Protein AF-A0AAV1WN45-F1 (afdb_monomer)

Sequence (143 aa):
MQLETQKNNLELRKTELEKREAHNESERKKFSEEIKDIVNHGVSIELLESLKDAAQTFFNLPPVKKARYLPGVSPSPIAKYGTSFVPEKEKSLEWKDYISMIYSNDEQALQHWPGQCKYDLLYYVPPSKYQIFDRLIDPYILT

Solvent-accessible surface area (backbone atoms only — not comparable to full-atom values): 8453 Å² total; per-residue (Å²): 111,70,68,58,54,52,51,54,52,51,50,53,51,49,55,52,49,53,52,50,51,54,49,53,50,50,52,51,49,52,52,50,62,72,45,50,70,70,77,70,38,81,70,57,66,69,56,57,50,49,45,52,52,19,50,52,53,51,71,71,44,60,65,76,73,50,49,53,22,24,84,97,56,29,92,44,94,44,28,36,34,50,61,54,74,51,85,92,76,54,93,66,85,52,96,44,76,51,74,51,73,57,88,86,49,69,69,61,38,70,72,60,40,57,84,60,38,38,64,57,48,61,64,43,51,67,55,44,59,49,51,40,46,46,54,75,75,39,87,69,82,88,119

Organism: Lupinus luteus (NCBI:txid3873)

InterPro domains:
  IPR026992 Non-haem dioxygenase, N-terminal domain [PF14226] (38-114)
  IPR027443 Isopenicillin N synthase-like superfamily [G3DSA:2.60.120.330] (4-129)
  IPR050295 Plant 2-oxoglutarate-dependent oxidoreductases [PTHR47991] (29-116)

pLDDT: mean 84.91, std 12.9, range [41.34, 97.25]

Radius of gyration: 25.61 Å; Cα contacts (8 Å, |Δi|>4): 104; chains: 1; bounding box: 53×45×74 Å

Mean predicted aligned error: 10.5 Å

Nearest PDB structures (foldseek):
  4xae-assembly1_A  TM=8.873E-01  e=1.534E-06  Arabidopsis thaliana
  4xae-assembly2_B  TM=9.241E-01  e=5.717E-06  Arabidopsis thaliana
  6r0w-assembly1_G  TM=2.493E-01  e=8.544E+00  Thermus thermophilus HB8

Secondary structure (DSSP, 8-state):
-HHHHHHHHHHHHHHHHHHHHHHHHHHHHHHHHHHHHHH-SS--HHHHHHHHHHHHHHHTS-HHHHHTTSTTT-SSTTEEEEES--TTT-SS----EEEEE--S-HHHHHHHS-TTTHHHHHHHHHHHHHHTHHHHH-TTTT-

Structure (mmCIF, N/CA/C/O backbone):
data_AF-A0AAV1WN45-F1
#
_entry.id   AF-A0AAV1WN45-F1
#
loop_
_atom_site.group_PDB
_atom_site.id
_atom_site.type_symbol
_atom_site.label_atom_id
_atom_site.label_alt_id
_atom_site.label_comp_id
_atom_site.label_asym_id
_atom_site.label_entity_id
_atom_site.label_seq_id
_atom_site.pdbx_PDB_ins_code
_atom_site.Cartn_x
_atom_site.Cartn_y
_atom_site.Cartn_z
_atom_site.occupancy
_atom_site.B_iso_or_equiv
_atom_site.auth_seq_id
_atom_site.auth_comp_id
_atom_site.auth_asym_id
_atom_site.auth_atom_id
_atom_site.pdbx_PDB_model_num
ATOM 1 N N . MET A 1 1 ? -27.773 -20.526 58.859 1.00 67.56 1 MET A N 1
ATOM 2 C CA . MET A 1 1 ? -26.347 -20.170 58.679 1.00 67.56 1 MET A CA 1
ATOM 3 C C . MET A 1 1 ? -25.851 -20.492 57.267 1.00 67.56 1 MET A C 1
ATOM 5 O O . MET A 1 1 ? -25.510 -19.557 56.569 1.00 67.56 1 MET A O 1
ATOM 9 N N . GLN A 1 2 ? -25.910 -21.743 56.783 1.00 82.56 2 GLN A N 1
ATOM 10 C CA . GLN A 1 2 ? -25.440 -22.106 55.424 1.00 82.56 2 GLN A CA 1
ATOM 11 C C . GLN A 1 2 ? -26.169 -21.393 54.265 1.00 82.56 2 GLN A C 1
ATOM 13 O O . GLN A 1 2 ? -25.535 -20.996 53.293 1.00 82.56 2 GLN A O 1
ATOM 18 N N . LEU A 1 3 ? -27.487 -21.199 54.376 1.00 86.50 3 LEU A N 1
ATOM 19 C CA . LEU A 1 3 ? -28.311 -20.559 53.338 1.00 86.50 3 LEU A CA 1
ATOM 20 C C . LEU A 1 3 ? -27.990 -19.064 53.161 1.00 86.50 3 LEU A C 1
ATOM 22 O O . LEU A 1 3 ? -27.976 -18.551 52.046 1.00 86.50 3 LEU A O 1
ATOM 26 N N . GLU A 1 4 ? -27.665 -18.388 54.263 1.00 89.25 4 GLU A N 1
ATOM 27 C CA . GLU A 1 4 ? -27.259 -16.979 54.268 1.00 89.25 4 GLU A CA 1
ATOM 28 C C . GLU A 1 4 ? -25.882 -16.810 53.620 1.00 89.25 4 GLU A C 1
ATOM 30 O O . GLU A 1 4 ? -25.671 -15.949 52.773 1.00 89.25 4 GLU A O 1
ATOM 35 N N . THR A 1 5 ? -24.957 -17.722 53.930 1.00 92.12 5 THR A N 1
ATOM 36 C CA . THR A 1 5 ? -23.643 -17.782 53.281 1.00 92.12 5 THR A CA 1
ATOM 37 C C . THR A 1 5 ? -23.765 -18.011 51.772 1.00 92.12 5 THR A C 1
ATOM 39 O O . THR A 1 5 ? -23.037 -17.397 50.994 1.00 92.12 5 THR A O 1
ATOM 42 N N . GLN A 1 6 ? -24.695 -18.868 51.335 1.00 90.75 6 GLN A N 1
ATOM 43 C CA . GLN A 1 6 ? -24.956 -19.090 49.910 1.00 90.75 6 GLN A CA 1
ATOM 44 C C . GLN A 1 6 ? -25.528 -17.846 49.221 1.00 90.75 6 GLN A C 1
ATOM 46 O O . GLN A 1 6 ? -25.085 -17.526 48.118 1.00 90.75 6 GLN A O 1
ATOM 51 N N . LYS A 1 7 ? -26.455 -17.125 49.865 1.00 93.81 7 LYS A N 1
ATOM 52 C CA . LYS A 1 7 ? -26.975 -15.847 49.354 1.00 93.81 7 LYS A CA 1
ATOM 53 C C . LYS A 1 7 ? -25.871 -14.804 49.195 1.00 93.81 7 LYS A C 1
ATOM 55 O O . LYS A 1 7 ? -25.720 -14.272 48.099 1.00 93.81 7 LYS A O 1
ATOM 60 N N . ASN A 1 8 ? -25.054 -14.601 50.226 1.00 92.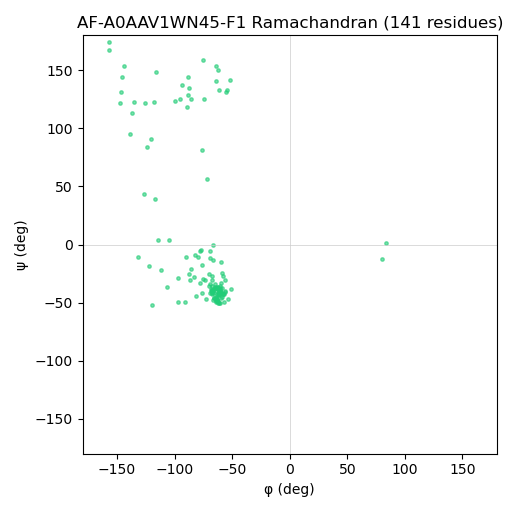94 8 ASN A N 1
ATOM 61 C CA . ASN A 1 8 ? -23.968 -13.618 50.197 1.00 92.94 8 ASN A CA 1
ATOM 62 C C . ASN A 1 8 ? -22.934 -13.945 49.109 1.00 92.94 8 ASN A C 1
ATOM 64 O O . ASN A 1 8 ? -22.482 -13.058 48.390 1.00 92.94 8 ASN A O 1
ATOM 68 N N . ASN A 1 9 ? -22.600 -15.228 48.927 1.00 93.75 9 ASN A N 1
ATOM 69 C CA . ASN A 1 9 ? -21.705 -15.665 47.851 1.00 93.75 9 ASN A CA 1
ATOM 70 C C . ASN A 1 9 ? -22.298 -15.436 46.454 1.00 93.75 9 ASN A C 1
ATOM 72 O O . ASN A 1 9 ? -21.565 -15.111 45.520 1.00 93.75 9 ASN A O 1
ATOM 76 N N . LEU A 1 10 ? -23.610 -15.629 46.286 1.00 95.19 10 LEU A N 1
ATOM 77 C CA . LEU A 1 10 ? -24.283 -15.366 45.015 1.00 95.19 10 LEU A CA 1
ATOM 78 C C . LEU A 1 10 ? -24.296 -13.866 44.702 1.00 95.19 10 LEU A C 1
ATOM 80 O O . LEU A 1 10 ? -24.084 -13.482 43.557 1.00 95.19 10 LEU A O 1
ATOM 84 N N . GLU A 1 11 ? -24.520 -13.031 45.714 1.00 95.69 11 GLU A N 1
ATOM 85 C CA . GLU A 1 11 ? -24.513 -11.574 45.590 1.00 95.69 11 GLU A CA 1
ATOM 86 C C . GLU A 1 11 ? -23.117 -11.046 45.236 1.00 95.69 11 GLU A C 1
ATOM 88 O O . GLU A 1 11 ? -22.975 -10.327 44.251 1.00 95.69 11 GLU A O 1
ATOM 93 N N . LEU A 1 12 ? -22.071 -11.530 45.917 1.00 95.19 12 LEU A N 1
ATOM 94 C CA . LEU A 1 12 ? -20.669 -11.260 45.570 1.00 95.19 12 LEU A CA 1
ATOM 95 C C . LEU A 1 12 ? -20.354 -11.598 44.106 1.00 95.19 12 LEU A C 1
ATOM 97 O O . LEU A 1 12 ? -19.772 -10.782 43.393 1.00 95.19 12 LEU A O 1
ATOM 101 N N . ARG A 1 13 ? -20.784 -12.775 43.630 1.00 95.44 13 ARG A N 1
ATOM 102 C CA . ARG A 1 13 ? -20.578 -13.190 42.232 1.00 95.44 13 ARG A CA 1
ATOM 103 C C . ARG A 1 13 ? -21.325 -12.309 41.235 1.00 95.44 13 ARG A C 1
ATOM 105 O O . ARG A 1 13 ? -20.791 -12.054 40.160 1.00 95.44 13 ARG A O 1
ATOM 112 N N . LYS A 1 14 ? -22.535 -11.844 41.567 1.00 96.56 14 LYS A N 1
ATOM 113 C CA . LYS A 1 14 ? -23.282 -10.898 40.722 1.00 96.56 14 LYS A CA 1
ATOM 114 C C . LYS A 1 14 ? -22.535 -9.575 40.601 1.00 96.56 14 LYS A C 1
ATOM 116 O O . LYS A 1 14 ? -22.299 -9.122 39.489 1.00 96.56 14 LYS A O 1
ATOM 121 N N . THR A 1 15 ? -22.063 -9.027 41.718 1.00 96.12 15 THR A N 1
ATOM 122 C CA . THR A 1 15 ? -21.285 -7.783 41.713 1.00 96.12 15 THR A CA 1
ATOM 123 C C . THR A 1 15 ? -19.966 -7.928 40.945 1.00 96.12 15 THR A C 1
ATOM 125 O O . THR A 1 15 ? -19.541 -7.004 40.254 1.00 96.12 15 THR A O 1
ATOM 128 N N . GLU A 1 16 ? -19.290 -9.078 41.035 1.00 96.62 16 GLU A N 1
ATOM 129 C CA . GLU A 1 16 ? -18.089 -9.350 40.234 1.00 96.62 16 GLU A CA 1
ATOM 130 C C . GLU A 1 16 ? -18.385 -9.448 38.733 1.00 96.62 16 GLU A C 1
ATOM 132 O O . GLU A 1 16 ? -17.594 -8.953 37.928 1.00 96.62 16 GLU A O 1
ATOM 137 N N . LEU A 1 17 ? -19.507 -10.067 38.350 1.00 96.06 17 LEU A N 1
ATOM 138 C CA . LEU A 1 17 ? -19.953 -10.140 36.957 1.00 96.06 17 LEU A CA 1
ATOM 139 C C . LEU A 1 17 ? -20.264 -8.749 36.403 1.00 96.06 17 LEU A C 1
ATOM 141 O O . LEU A 1 17 ? -19.714 -8.386 35.368 1.00 96.06 17 LEU A O 1
ATOM 145 N N . GLU A 1 18 ? -21.032 -7.941 37.133 1.00 97.25 18 GLU A N 1
ATOM 146 C CA . GLU A 1 18 ? -21.362 -6.563 36.745 1.00 97.25 18 GLU A CA 1
ATOM 147 C C . GLU A 1 18 ? -20.100 -5.706 36.560 1.00 97.25 18 GLU A C 1
ATOM 149 O O . GLU A 1 18 ? -19.968 -4.985 35.573 1.00 97.25 18 GLU A O 1
ATOM 154 N N . LYS A 1 19 ? -19.110 -5.833 37.457 1.00 96.69 19 LYS A N 1
ATOM 155 C CA . LYS A 1 19 ? -17.817 -5.139 37.315 1.00 96.69 19 LYS A CA 1
ATOM 156 C C . LYS A 1 19 ? -17.056 -5.572 36.062 1.00 96.69 19 LYS A C 1
ATOM 158 O O . LYS A 1 19 ? -16.449 -4.733 35.398 1.00 96.69 19 LYS A O 1
ATOM 163 N N . ARG A 1 20 ? -17.063 -6.870 35.741 1.00 94.75 20 ARG A N 1
ATOM 164 C CA . ARG A 1 20 ? -16.418 -7.399 34.527 1.00 94.75 20 ARG A CA 1
ATOM 165 C C . ARG A 1 20 ? -17.132 -6.930 33.263 1.00 94.75 20 ARG A C 1
ATOM 167 O O . ARG A 1 20 ? -16.466 -6.577 32.296 1.00 94.75 20 ARG A O 1
ATOM 174 N N . GLU A 1 21 ? -18.460 -6.907 33.268 1.00 96.94 21 GLU A N 1
ATOM 175 C CA . GLU A 1 21 ? -19.263 -6.415 32.147 1.00 96.94 21 GLU A CA 1
ATOM 176 C C . GLU A 1 21 ? -19.027 -4.924 31.907 1.00 96.94 21 GLU A C 1
ATOM 178 O O . GLU A 1 21 ? -18.716 -4.544 30.778 1.00 96.94 21 GLU A O 1
ATOM 183 N N . ALA A 1 22 ? -19.040 -4.112 32.969 1.00 96.44 22 ALA A N 1
ATOM 184 C CA . ALA A 1 22 ? -18.731 -2.687 32.897 1.00 96.44 22 ALA A CA 1
ATOM 185 C C . ALA A 1 22 ? -17.308 -2.426 32.374 1.00 96.44 22 ALA A C 1
ATOM 187 O O . ALA A 1 22 ? -17.105 -1.546 31.537 1.00 96.44 22 ALA A O 1
ATOM 188 N N . HIS A 1 23 ? -16.317 -3.211 32.816 1.00 94.56 23 HIS A N 1
ATOM 189 C CA . HIS A 1 23 ? -14.953 -3.114 32.294 1.00 94.56 23 HIS A CA 1
ATOM 190 C C . HIS A 1 23 ? -14.891 -3.454 30.798 1.00 94.56 23 HIS A C 1
ATOM 192 O O . HIS A 1 23 ? -14.352 -2.676 30.017 1.00 94.56 23 HIS A O 1
ATOM 198 N N . ASN A 1 24 ? -15.507 -4.560 30.374 1.00 94.50 24 ASN A N 1
ATOM 199 C CA . ASN A 1 24 ? -15.537 -4.958 28.966 1.00 94.50 24 ASN A CA 1
ATOM 200 C C . ASN A 1 24 ? -16.264 -3.936 28.077 1.00 94.50 24 ASN A C 1
ATOM 202 O O . ASN A 1 24 ? -15.875 -3.728 26.929 1.00 94.50 24 ASN A O 1
ATOM 206 N N . GLU A 1 25 ? -17.335 -3.315 28.573 1.00 95.56 25 GLU A N 1
ATOM 207 C CA . GLU A 1 25 ? -18.040 -2.251 27.857 1.00 95.56 25 GLU A CA 1
ATOM 208 C C . GLU A 1 25 ? -17.197 -0.977 27.749 1.00 95.56 25 GLU A C 1
ATOM 210 O O . GLU A 1 25 ? -17.130 -0.386 26.671 1.00 95.56 25 GLU A O 1
ATOM 215 N N . SER A 1 26 ? -16.474 -0.612 28.811 1.00 93.31 26 SER A N 1
ATOM 216 C CA . SER A 1 26 ? -15.502 0.484 28.780 1.00 93.31 26 SER A CA 1
ATOM 217 C C . SER A 1 26 ? -14.393 0.236 27.753 1.00 93.31 26 SER A C 1
ATOM 219 O O . SER A 1 26 ? -14.089 1.128 26.965 1.00 93.31 26 SER A O 1
ATOM 221 N N . GLU A 1 27 ? -13.819 -0.969 27.713 1.00 93.25 27 GLU A N 1
ATOM 222 C CA . GLU A 1 27 ? -12.788 -1.333 26.730 1.00 93.25 27 GLU A CA 1
ATOM 223 C C . GLU A 1 27 ? -13.338 -1.297 25.297 1.00 93.25 27 GLU A C 1
ATOM 225 O O . GLU A 1 27 ? -12.703 -0.745 24.399 1.00 93.25 27 GLU A O 1
ATOM 230 N N . ARG A 1 28 ? -14.558 -1.808 25.075 1.00 90.25 28 ARG A N 1
ATOM 231 C CA . ARG A 1 28 ? -15.231 -1.718 23.769 1.00 90.25 28 ARG A CA 1
ATOM 232 C C . ARG A 1 28 ? -15.470 -0.275 23.341 1.00 90.25 28 ARG A C 1
ATOM 234 O O . ARG A 1 28 ? -15.255 0.049 22.175 1.00 90.25 28 ARG A O 1
ATOM 241 N N . LYS A 1 29 ? -15.907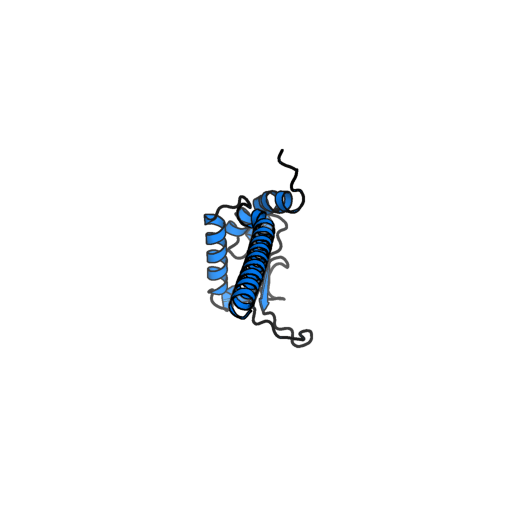 0.587 24.262 1.00 91.00 29 LYS A N 1
ATOM 242 C CA . LYS A 1 29 ? -16.149 2.003 23.979 1.00 91.00 29 LYS A CA 1
ATOM 243 C C . LYS A 1 29 ? -14.849 2.731 23.651 1.00 91.00 29 LYS A C 1
ATOM 245 O O . LYS A 1 29 ? -14.799 3.418 22.638 1.00 91.00 29 LYS A O 1
ATOM 250 N N . LYS A 1 30 ? -13.795 2.5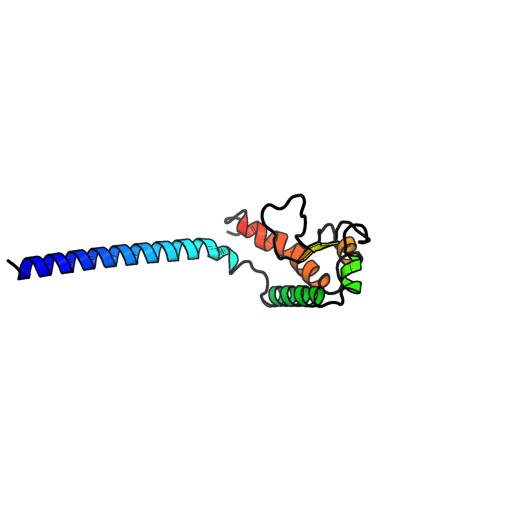04 24.438 1.00 87.94 30 LYS A N 1
ATOM 251 C CA . LYS A 1 30 ? -12.459 3.053 24.190 1.00 87.94 30 LYS A CA 1
ATOM 252 C C . LYS A 1 30 ? -11.936 2.644 22.811 1.00 87.94 30 LYS A C 1
ATOM 254 O O . LYS A 1 30 ? -11.545 3.500 22.028 1.00 87.94 30 LYS A O 1
ATOM 259 N N . PHE A 1 31 ? -12.013 1.356 22.480 1.00 82.81 31 PHE A N 1
ATOM 260 C CA . PHE A 1 31 ? -11.618 0.864 21.161 1.00 82.81 31 PHE A CA 1
ATOM 261 C C . PHE A 1 31 ? -12.464 1.484 20.039 1.00 82.81 31 PHE A C 1
ATOM 263 O O . PHE A 1 31 ? -11.932 1.893 19.012 1.00 82.81 31 PHE A O 1
ATOM 270 N N . SER A 1 32 ? -13.782 1.597 20.236 1.00 79.12 32 SER A N 1
ATOM 271 C CA . SER A 1 32 ? -14.680 2.225 19.264 1.00 79.12 32 SER A CA 1
ATOM 272 C C . SER A 1 32 ? -14.366 3.704 19.036 1.00 79.12 32 SER A C 1
ATOM 274 O O . SER A 1 32 ? -14.516 4.176 17.911 1.00 79.12 32 SER A O 1
ATOM 276 N N . GLU A 1 33 ? -13.989 4.439 20.082 1.00 78.94 33 GLU A N 1
ATOM 277 C CA . GLU A 1 33 ? -13.570 5.839 19.987 1.00 78.94 33 GLU A CA 1
ATOM 278 C C . GLU A 1 33 ? -12.243 5.953 19.225 1.00 78.94 33 GLU A C 1
ATOM 280 O O . GLU A 1 33 ? -12.145 6.778 18.323 1.00 78.94 33 GLU A O 1
ATOM 285 N N . GLU A 1 34 ? -11.280 5.065 19.491 1.00 75.81 34 GLU A N 1
ATOM 286 C CA . GLU A 1 34 ? -9.987 5.027 18.791 1.00 75.81 34 GLU A CA 1
ATOM 287 C C . GLU A 1 34 ? -10.118 4.729 17.284 1.00 75.81 34 GLU A C 1
ATOM 289 O O . GLU A 1 34 ? -9.377 5.293 16.480 1.00 75.81 34 GLU A O 1
ATOM 294 N N . ILE A 1 35 ? -11.060 3.872 16.865 1.00 74.06 35 ILE A N 1
ATOM 295 C CA . ILE A 1 35 ? -11.209 3.507 15.442 1.00 74.06 35 ILE A CA 1
ATOM 296 C C . ILE A 1 35 ? -12.162 4.411 14.652 1.00 74.06 35 ILE A C 1
ATOM 298 O O . ILE A 1 35 ? -12.221 4.295 13.426 1.00 74.06 35 ILE A O 1
ATOM 302 N N . LYS A 1 36 ? -12.939 5.280 15.308 1.00 67.62 36 LYS A N 1
ATOM 303 C CA . LYS A 1 36 ? -14.040 6.031 14.674 1.00 67.62 36 LYS A CA 1
ATOM 304 C C . LYS A 1 36 ? -13.579 6.856 13.469 1.00 67.62 36 LYS A C 1
ATOM 306 O O . LYS A 1 36 ? -14.252 6.861 12.433 1.00 67.62 36 LYS A O 1
ATOM 311 N N . ASP A 1 37 ? -12.413 7.480 13.585 1.00 65.19 37 ASP A N 1
ATOM 312 C CA . ASP A 1 37 ? -11.845 8.346 12.547 1.00 65.19 37 ASP A CA 1
ATOM 313 C C . ASP A 1 37 ? -11.172 7.547 11.414 1.00 65.19 37 ASP A C 1
ATOM 315 O O . ASP A 1 37 ? -10.898 8.084 10.340 1.00 65.19 37 ASP A O 1
ATOM 319 N N . ILE A 1 38 ? -10.987 6.235 11.608 1.00 69.94 38 ILE A N 1
ATOM 320 C CA . ILE A 1 38 ? -10.415 5.302 10.629 1.00 69.94 38 ILE A CA 1
ATOM 321 C C . ILE A 1 38 ? -11.495 4.745 9.692 1.00 69.94 38 ILE A C 1
ATOM 323 O O . ILE A 1 38 ? -11.200 4.447 8.544 1.00 69.94 38 ILE A O 1
ATOM 327 N N . VAL A 1 39 ? -12.752 4.600 10.124 1.00 68.62 39 VAL A N 1
ATOM 328 C CA . VAL A 1 39 ? -13.790 3.958 9.284 1.00 68.62 39 VAL A CA 1
ATOM 329 C C . VAL A 1 39 ? -14.492 4.952 8.348 1.00 68.62 39 VAL A C 1
ATOM 331 O O . VAL A 1 39 ? -14.973 4.571 7.286 1.00 68.62 39 VAL A O 1
ATOM 334 N N . ASN A 1 40 ? -14.524 6.239 8.713 1.00 74.12 40 ASN A N 1
ATOM 335 C CA . ASN A 1 40 ? -15.222 7.296 7.969 1.00 74.12 40 ASN A CA 1
ATOM 336 C C . ASN A 1 40 ? -14.261 8.374 7.444 1.00 74.12 40 ASN A C 1
ATOM 338 O O . ASN A 1 40 ? -14.580 9.563 7.449 1.00 74.12 40 ASN A O 1
ATOM 342 N N . HIS A 1 41 ? -13.083 7.967 6.971 1.00 75.19 41 HIS A N 1
ATOM 343 C CA . HIS A 1 41 ? -12.027 8.868 6.494 1.00 75.19 41 HIS A CA 1
ATOM 344 C C . HIS A 1 41 ? -12.361 9.595 5.167 1.00 75.19 41 HIS A C 1
ATOM 346 O O . HIS A 1 41 ? -11.603 10.452 4.725 1.00 75.19 41 HIS A O 1
ATOM 352 N N . GLY A 1 42 ? -13.492 9.283 4.514 1.00 77.31 42 GLY A N 1
ATOM 353 C CA . GLY A 1 42 ? -13.989 9.978 3.310 1.00 77.31 42 GLY A CA 1
ATOM 354 C C . GLY A 1 42 ? -13.402 9.522 1.972 1.00 77.31 42 GLY A C 1
ATOM 355 O O . GLY A 1 42 ? -13.798 10.028 0.928 1.00 77.31 42 GLY A O 1
ATOM 356 N N . VAL A 1 43 ? -12.518 8.525 1.994 1.00 82.81 43 VAL A N 1
ATOM 357 C CA . VAL A 1 43 ? -11.964 7.908 0.780 1.00 82.81 43 VAL A CA 1
ATOM 358 C C . VAL A 1 43 ? -12.902 6.793 0.341 1.00 82.81 43 VAL A C 1
ATOM 360 O O . VAL A 1 43 ? -13.347 6.011 1.182 1.00 82.81 43 VAL A O 1
ATOM 363 N N . SER A 1 44 ? -13.216 6.720 -0.955 1.00 88.12 44 SER A N 1
ATOM 364 C CA . SER A 1 44 ? -14.131 5.701 -1.472 1.00 88.12 44 SER A CA 1
ATOM 365 C C . SER A 1 44 ? -13.566 4.292 -1.281 1.00 88.12 44 SER A C 1
ATOM 367 O O . SER A 1 44 ? -12.373 4.045 -1.463 1.00 88.12 44 SER A O 1
ATOM 369 N N . ILE A 1 45 ? -14.446 3.351 -0.933 1.00 88.12 45 ILE A N 1
ATOM 370 C CA . ILE A 1 45 ? -14.084 1.936 -0.769 1.00 88.12 45 ILE A CA 1
ATOM 371 C C . ILE A 1 45 ? -13.552 1.369 -2.091 1.00 88.12 45 ILE A C 1
ATOM 373 O O . ILE A 1 45 ? -12.533 0.689 -2.092 1.00 88.12 45 ILE A O 1
ATOM 377 N N . GLU A 1 46 ? -14.172 1.740 -3.211 1.00 91.19 46 GLU A N 1
ATOM 378 C CA . GLU A 1 46 ? -13.756 1.351 -4.565 1.00 91.19 46 GLU A CA 1
ATOM 379 C C . GLU A 1 46 ? -12.301 1.749 -4.862 1.00 91.19 46 GLU A C 1
ATOM 381 O O . GLU A 1 46 ? -11.541 0.963 -5.425 1.00 91.19 46 GLU A O 1
ATOM 386 N N . LEU A 1 47 ? -11.871 2.945 -4.431 1.00 89.62 47 LEU A N 1
ATOM 387 C CA . LEU A 1 47 ? -10.479 3.368 -4.585 1.00 89.62 47 LEU A CA 1
ATOM 388 C C . LEU A 1 47 ? -9.540 2.527 -3.717 1.00 89.62 47 LEU A C 1
ATOM 390 O O . LEU A 1 47 ? -8.464 2.142 -4.170 1.00 89.62 47 LEU A O 1
ATOM 394 N N . LEU A 1 48 ? -9.930 2.229 -2.474 1.00 90.25 48 LEU A N 1
ATOM 395 C CA . LEU A 1 48 ? -9.134 1.377 -1.587 1.00 90.25 48 LEU A CA 1
ATOM 396 C C . LEU A 1 48 ? -8.988 -0.048 -2.134 1.00 90.25 48 LEU A C 1
ATOM 398 O O . LEU A 1 48 ? -7.924 -0.650 -1.988 1.00 90.25 48 LEU A O 1
ATOM 402 N N . GLU A 1 49 ? -10.035 -0.588 -2.754 1.00 94.31 49 GLU A N 1
ATOM 403 C CA . GLU A 1 49 ? -10.005 -1.887 -3.429 1.00 94.31 49 GLU A CA 1
ATOM 404 C C . GLU A 1 49 ? -9.097 -1.848 -4.662 1.00 94.31 49 GLU A C 1
ATOM 406 O O . GLU A 1 49 ? -8.183 -2.667 -4.756 1.00 94.31 49 GLU A O 1
ATOM 411 N N . SER A 1 50 ? -9.228 -0.828 -5.518 1.00 94.81 50 SER A N 1
ATOM 412 C CA . SER A 1 50 ? -8.343 -0.644 -6.678 1.00 94.81 50 SER A CA 1
ATOM 413 C C . SER A 1 50 ? -6.872 -0.547 -6.271 1.00 94.81 50 SER A C 1
ATOM 415 O O . SER A 1 50 ? -6.014 -1.194 -6.864 1.00 94.81 50 SER A O 1
ATOM 417 N N . LEU A 1 51 ? -6.558 0.184 -5.195 1.00 93.31 51 LEU A N 1
ATOM 418 C CA . LEU A 1 51 ? -5.191 0.285 -4.672 1.00 93.31 51 LEU A CA 1
ATOM 419 C C . LEU A 1 51 ? -4.631 -1.071 -4.215 1.00 93.31 51 LEU A C 1
ATOM 421 O O . LEU A 1 51 ? -3.448 -1.354 -4.439 1.00 93.31 51 LEU A O 1
ATOM 425 N N . LYS A 1 52 ? -5.456 -1.915 -3.580 1.00 95.00 52 LYS A N 1
ATOM 426 C CA . LYS A 1 52 ? -5.056 -3.278 -3.193 1.00 95.00 52 LYS A CA 1
ATOM 427 C C . LYS A 1 52 ? -4.768 -4.125 -4.429 1.00 95.00 52 LYS A C 1
ATOM 429 O O . LYS A 1 52 ? -3.728 -4.788 -4.476 1.00 95.00 52 LYS A O 1
ATOM 434 N N . ASP A 1 53 ? -5.635 -4.062 -5.432 1.00 96.38 53 ASP A N 1
ATOM 435 C CA . ASP A 1 53 ? -5.489 -4.817 -6.676 1.00 96.38 53 ASP A CA 1
ATOM 436 C C . ASP A 1 53 ? -4.275 -4.351 -7.485 1.00 96.38 53 ASP A C 1
ATOM 438 O O . ASP A 1 53 ? -3.505 -5.169 -7.997 1.00 96.38 53 ASP A O 1
ATOM 442 N N . ALA A 1 54 ? -4.027 -3.045 -7.533 1.00 95.25 54 ALA A N 1
ATOM 443 C CA . ALA A 1 54 ? -2.854 -2.449 -8.152 1.00 95.25 54 ALA A CA 1
ATOM 444 C C . ALA A 1 54 ? -1.551 -2.915 -7.484 1.00 95.25 54 ALA A C 1
ATOM 446 O O . ALA A 1 54 ? -0.582 -3.271 -8.169 1.00 95.25 54 ALA A O 1
ATOM 447 N N . ALA A 1 55 ? -1.527 -2.968 -6.147 1.00 94.06 55 ALA A N 1
ATOM 448 C CA . ALA A 1 55 ? -0.392 -3.493 -5.397 1.00 94.06 55 ALA A CA 1
ATOM 449 C C . ALA A 1 55 ? -0.158 -4.980 -5.710 1.00 94.06 55 ALA A C 1
ATOM 451 O O . ALA A 1 55 ? 0.961 -5.364 -6.063 1.00 94.06 55 ALA A O 1
ATOM 452 N N . GLN A 1 56 ? -1.204 -5.810 -5.661 1.00 96.12 56 GLN A N 1
ATOM 453 C CA . GLN A 1 56 ? -1.106 -7.230 -6.017 1.00 96.12 56 GLN A CA 1
ATOM 454 C C . GLN A 1 56 ? -0.614 -7.419 -7.455 1.00 96.12 56 GLN A C 1
ATOM 456 O O . GLN A 1 56 ? 0.305 -8.201 -7.705 1.00 96.12 56 GLN A O 1
ATOM 461 N N . THR A 1 57 ? -1.168 -6.653 -8.393 1.00 96.56 57 THR A N 1
ATOM 462 C CA . THR A 1 57 ? -0.788 -6.682 -9.807 1.00 96.56 57 THR A CA 1
ATOM 463 C C . THR A 1 57 ? 0.694 -6.370 -9.986 1.00 96.56 57 THR A C 1
ATOM 465 O O . THR A 1 57 ? 1.373 -7.062 -10.743 1.00 96.56 57 THR A O 1
ATOM 468 N N . PHE A 1 58 ? 1.225 -5.374 -9.269 1.00 96.12 58 PHE A N 1
ATOM 469 C CA . PHE A 1 58 ? 2.653 -5.067 -9.284 1.00 96.12 58 PHE A CA 1
ATOM 470 C C . PHE A 1 58 ? 3.508 -6.232 -8.759 1.00 96.12 58 PHE A C 1
ATOM 472 O O . PHE A 1 58 ? 4.463 -6.637 -9.426 1.00 96.12 58 PHE A O 1
ATOM 479 N N . PHE A 1 59 ? 3.182 -6.793 -7.590 1.00 95.94 59 PHE A N 1
ATOM 480 C CA . PHE A 1 59 ? 4.002 -7.850 -6.984 1.00 95.94 59 PHE A CA 1
ATOM 481 C C . PHE A 1 59 ? 3.929 -9.185 -7.739 1.00 95.94 59 PHE A C 1
ATOM 483 O O . PHE A 1 59 ? 4.921 -9.925 -7.737 1.00 95.94 59 PHE A O 1
ATOM 490 N N . ASN A 1 60 ? 2.833 -9.431 -8.462 1.00 96.69 60 ASN A N 1
ATOM 491 C CA . ASN A 1 60 ? 2.644 -10.582 -9.349 1.00 96.69 60 ASN A CA 1
ATOM 492 C C . ASN A 1 60 ? 3.354 -10.444 -10.707 1.00 96.69 60 ASN A C 1
ATOM 494 O O . ASN A 1 60 ? 3.372 -11.393 -11.494 1.00 96.69 60 ASN A O 1
ATOM 498 N N . LEU A 1 61 ? 3.966 -9.293 -11.012 1.00 96.81 61 LEU A N 1
ATOM 499 C CA . LEU A 1 61 ? 4.771 -9.158 -12.222 1.00 96.81 61 LEU A CA 1
ATOM 500 C C . LEU A 1 61 ? 5.977 -10.113 -12.204 1.00 96.81 61 LEU A C 1
ATOM 502 O O . LEU A 1 61 ? 6.571 -10.355 -11.146 1.00 96.81 61 LEU A O 1
ATOM 506 N N . PRO A 1 6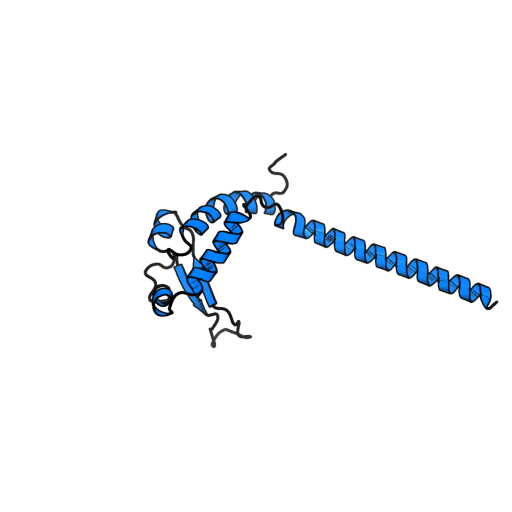2 ? 6.438 -10.563 -13.389 1.00 96.69 62 PRO A N 1
ATOM 507 C CA . PRO A 1 62 ? 7.697 -11.282 -13.511 1.00 96.69 62 PRO A CA 1
ATOM 508 C C . PRO A 1 62 ? 8.853 -10.520 -12.839 1.00 96.69 62 PRO A C 1
ATOM 510 O O . PRO A 1 62 ? 8.932 -9.294 -12.997 1.00 96.69 62 PRO A O 1
ATOM 513 N N . PRO A 1 63 ? 9.795 -11.209 -12.165 1.00 94.00 63 PRO A N 1
ATOM 514 C CA . PRO A 1 63 ? 10.901 -10.568 -11.450 1.00 94.00 63 PRO A CA 1
ATOM 515 C C . PRO A 1 63 ? 11.675 -9.547 -12.288 1.00 94.00 63 PRO A C 1
ATOM 517 O O . PRO A 1 63 ? 11.984 -8.469 -11.797 1.00 94.00 63 PRO A O 1
ATOM 520 N N . VAL A 1 64 ? 11.890 -9.819 -13.580 1.00 94.50 64 VAL A N 1
ATOM 521 C CA . VAL A 1 64 ? 12.581 -8.908 -14.513 1.00 94.50 64 VAL A CA 1
ATOM 522 C C . VAL A 1 64 ? 11.878 -7.550 -14.632 1.00 94.50 64 VAL A C 1
ATOM 524 O O . VAL A 1 64 ? 12.534 -6.514 -14.697 1.00 94.50 64 VAL A O 1
ATOM 527 N N . LYS A 1 65 ? 10.538 -7.522 -14.610 1.00 94.56 65 LYS A N 1
ATOM 528 C CA . LYS A 1 65 ? 9.775 -6.266 -14.666 1.00 94.56 65 LYS A CA 1
ATOM 529 C C . LYS A 1 65 ? 9.845 -5.490 -13.348 1.00 94.56 65 LYS A C 1
ATOM 531 O O . LYS A 1 65 ? 9.806 -4.263 -13.383 1.00 94.56 65 LYS A O 1
ATOM 536 N N . LYS A 1 66 ? 9.977 -6.184 -12.212 1.00 94.75 66 LYS A N 1
ATOM 537 C CA . LYS A 1 66 ? 10.155 -5.574 -10.881 1.00 94.75 66 LYS A CA 1
ATOM 538 C C . LYS A 1 66 ? 11.592 -5.093 -10.656 1.00 94.75 66 LYS A C 1
ATOM 540 O O . LYS A 1 66 ? 11.802 -4.051 -10.044 1.00 94.75 66 LYS A O 1
ATOM 545 N N . ALA A 1 67 ? 12.571 -5.798 -11.226 1.00 93.94 67 ALA A N 1
ATOM 546 C CA . ALA A 1 67 ? 13.999 -5.517 -11.091 1.00 93.94 67 ALA A CA 1
ATOM 547 C C . ALA A 1 67 ? 14.389 -4.106 -11.555 1.00 93.94 67 ALA A C 1
ATOM 549 O O . ALA A 1 67 ? 15.327 -3.521 -11.019 1.00 93.94 67 ALA A O 1
ATOM 550 N N . ARG A 1 68 ? 13.623 -3.516 -12.485 1.00 93.75 68 ARG A N 1
ATOM 551 C CA . ARG A 1 68 ? 13.827 -2.133 -12.942 1.00 93.75 68 ARG A CA 1
ATOM 552 C C . ARG A 1 68 ? 13.709 -1.085 -11.831 1.00 93.75 68 ARG A C 1
ATOM 554 O O . ARG A 1 68 ? 14.085 0.051 -12.063 1.00 93.75 68 ARG A O 1
ATOM 561 N N . TYR A 1 69 ? 13.151 -1.438 -10.672 1.00 94.75 69 TYR A N 1
ATOM 562 C CA . TYR A 1 69 ? 13.010 -0.552 -9.516 1.00 94.75 69 TYR A CA 1
ATOM 563 C C . TYR A 1 69 ? 14.004 -0.865 -8.394 1.00 94.75 69 TYR A C 1
ATOM 565 O O . TYR A 1 69 ? 13.925 -0.246 -7.338 1.00 94.75 69 TYR A O 1
ATOM 573 N N . LEU A 1 70 ? 14.924 -1.817 -8.570 1.00 93.50 70 LEU A N 1
ATOM 574 C CA . LEU A 1 70 ? 15.906 -2.139 -7.533 1.00 93.50 70 LEU A CA 1
ATOM 575 C C . LEU A 1 70 ? 16.843 -0.949 -7.250 1.00 93.50 70 LEU A C 1
ATOM 577 O O . LEU A 1 70 ? 17.089 -0.123 -8.142 1.00 93.50 70 LEU A O 1
ATOM 581 N N . PRO A 1 71 ? 17.412 -0.854 -6.034 1.00 87.50 71 PRO A N 1
ATOM 582 C CA . PRO A 1 71 ? 18.440 0.132 -5.727 1.00 87.50 71 PRO A CA 1
ATOM 583 C C . PRO A 1 71 ? 19.606 0.034 -6.720 1.00 87.50 71 PRO A C 1
ATOM 585 O O . PRO A 1 71 ? 20.073 -1.058 -7.028 1.00 87.50 71 PRO A O 1
ATOM 588 N N . GLY A 1 72 ? 20.058 1.173 -7.249 1.00 87.12 72 GLY A N 1
ATOM 589 C CA . GLY A 1 72 ? 21.132 1.235 -8.251 1.00 87.12 72 GLY A CA 1
ATOM 590 C C . GLY A 1 72 ? 20.704 0.933 -9.695 1.00 87.12 72 GLY A C 1
ATOM 591 O O . GLY A 1 72 ? 21.461 1.239 -10.609 1.00 87.12 72 GLY A O 1
ATOM 592 N N . VAL A 1 73 ? 19.498 0.394 -9.912 1.00 91.50 73 VAL A N 1
ATOM 593 C CA . VAL A 1 73 ? 18.916 0.165 -11.251 1.00 91.50 73 VAL A CA 1
ATOM 594 C C . VAL A 1 73 ? 17.806 1.168 -11.558 1.00 91.50 73 VAL A C 1
ATOM 596 O O . VAL A 1 73 ? 17.662 1.592 -12.703 1.00 91.50 73 VAL A O 1
ATOM 599 N N . SER A 1 74 ? 17.018 1.545 -10.545 1.00 89.81 74 SER A N 1
ATOM 600 C CA . SER A 1 74 ? 15.878 2.442 -10.729 1.00 89.81 74 SER A CA 1
ATOM 601 C C . SER A 1 74 ? 16.284 3.762 -11.390 1.00 89.81 74 SER A C 1
ATOM 603 O O . SER A 1 74 ? 17.223 4.407 -10.917 1.00 89.81 74 SER A O 1
ATOM 605 N N . PRO A 1 75 ? 15.564 4.211 -12.438 1.00 84.81 75 PRO A N 1
ATOM 606 C CA . PRO A 1 75 ? 15.885 5.448 -13.145 1.00 84.81 75 PRO A CA 1
ATOM 607 C C . PRO A 1 75 ? 15.623 6.703 -12.303 1.00 84.81 75 PRO A C 1
ATOM 609 O O . PRO A 1 75 ? 16.017 7.794 -12.703 1.00 84.81 75 PRO A O 1
ATOM 612 N N . SER A 1 76 ? 14.934 6.576 -11.163 1.00 89.94 76 SER A N 1
ATOM 613 C CA . SER A 1 76 ? 14.638 7.690 -10.268 1.00 89.94 76 SER A CA 1
ATOM 614 C C . SER A 1 76 ? 14.638 7.247 -8.804 1.00 89.94 76 SER A C 1
ATOM 616 O O . SER A 1 76 ? 14.174 6.148 -8.486 1.00 89.94 76 SER A O 1
ATOM 618 N N . PRO A 1 77 ? 15.111 8.095 -7.871 1.00 88.56 77 PRO A N 1
ATOM 619 C CA . PRO A 1 77 ? 15.085 7.780 -6.447 1.00 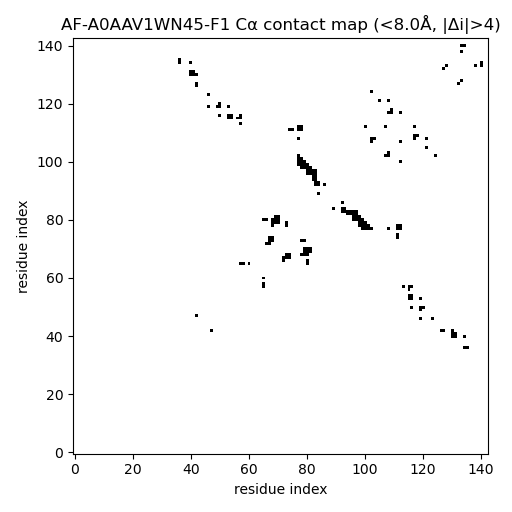88.56 77 PRO A CA 1
ATOM 620 C C . PRO A 1 77 ? 13.667 7.703 -5.868 1.00 88.56 77 PRO A C 1
ATOM 622 O O . PRO A 1 77 ? 13.517 7.207 -4.752 1.00 88.56 77 PRO A O 1
ATOM 625 N N . ILE A 1 78 ? 12.649 8.174 -6.596 1.00 90.88 78 ILE A N 1
ATOM 626 C CA . ILE A 1 78 ? 11.275 8.273 -6.094 1.00 90.88 78 ILE A CA 1
ATOM 627 C C . ILE A 1 78 ? 10.493 6.961 -6.176 1.00 90.88 78 ILE A C 1
ATOM 629 O O . ILE A 1 78 ? 9.386 6.913 -5.659 1.00 90.88 78 ILE A O 1
ATOM 633 N N . ALA A 1 79 ? 11.015 5.921 -6.832 1.00 94.06 79 ALA A N 1
ATOM 634 C CA . ALA A 1 79 ? 10.380 4.605 -6.906 1.00 94.06 79 ALA A CA 1
ATOM 635 C C . ALA A 1 79 ? 11.434 3.508 -6.715 1.00 94.06 79 ALA A C 1
ATOM 637 O O . ALA A 1 79 ? 12.326 3.350 -7.552 1.00 94.06 79 ALA A O 1
ATOM 638 N N . LYS A 1 80 ? 11.349 2.759 -5.611 1.00 94.62 80 LYS A N 1
ATOM 639 C CA . LYS A 1 80 ? 12.332 1.728 -5.243 1.00 94.62 80 LYS A CA 1
ATOM 640 C C . LYS A 1 80 ? 11.655 0.449 -4.768 1.00 94.62 80 LYS A C 1
ATOM 642 O O . LYS A 1 80 ? 10.907 0.483 -3.801 1.00 94.62 80 LYS A O 1
ATOM 647 N N . TYR A 1 81 ? 11.948 -0.671 -5.416 1.00 94.50 81 TYR A N 1
ATOM 648 C CA . TYR A 1 81 ? 11.563 -2.017 -4.992 1.00 94.50 81 TYR A CA 1
ATOM 649 C C . TYR A 1 81 ? 12.693 -2.634 -4.169 1.00 94.50 81 TYR A C 1
ATOM 651 O O . TYR A 1 81 ? 13.858 -2.519 -4.542 1.00 94.50 81 TYR A O 1
ATOM 659 N N . GLY A 1 82 ? 12.358 -3.299 -3.071 1.00 90.69 82 GLY A N 1
ATOM 660 C CA . GLY A 1 82 ? 13.320 -3.990 -2.228 1.00 90.69 82 GLY A CA 1
ATOM 661 C C . GLY A 1 82 ? 12.674 -5.091 -1.399 1.00 90.69 82 GLY A C 1
ATOM 662 O O . GLY A 1 82 ? 11.456 -5.252 -1.380 1.00 90.69 82 GLY A O 1
ATOM 663 N N . THR A 1 83 ? 13.525 -5.825 -0.696 1.00 87.94 83 THR A N 1
ATOM 664 C CA . THR A 1 83 ? 13.149 -6.762 0.365 1.00 87.94 83 THR A CA 1
ATOM 665 C C . THR A 1 83 ? 13.752 -6.258 1.671 1.00 87.94 83 THR A C 1
ATOM 667 O O . THR A 1 83 ? 14.818 -5.631 1.657 1.00 87.94 83 THR A O 1
ATOM 670 N N . SER A 1 84 ? 13.091 -6.509 2.796 1.00 76.81 84 SER A N 1
ATOM 671 C CA . SER A 1 84 ? 13.613 -6.266 4.146 1.00 76.81 84 SER A CA 1
ATOM 672 C C . SER A 1 84 ? 14.713 -7.279 4.503 1.00 76.81 84 SER A C 1
ATOM 674 O O . SER A 1 84 ? 14.582 -8.043 5.447 1.00 76.81 84 SER A O 1
ATOM 676 N N . PHE A 1 85 ? 15.766 -7.349 3.687 1.00 69.75 85 PHE A N 1
ATOM 677 C CA . PHE A 1 85 ? 16.922 -8.198 3.941 1.00 69.75 85 PHE A CA 1
ATOM 678 C C . PHE A 1 85 ? 18.174 -7.333 4.028 1.00 69.75 85 PHE A C 1
ATOM 680 O O . PHE A 1 85 ? 18.840 -7.062 3.024 1.00 69.75 85 PHE A O 1
ATOM 687 N N . VAL A 1 86 ? 18.490 -6.893 5.243 1.00 72.50 86 VAL A N 1
ATOM 688 C CA . VAL A 1 86 ? 19.742 -6.207 5.573 1.00 72.50 86 VAL A CA 1
ATOM 689 C C . VAL A 1 86 ? 20.445 -6.964 6.707 1.00 72.50 86 VAL A C 1
ATOM 691 O O . VAL A 1 86 ? 20.338 -6.574 7.874 1.00 72.50 86 VAL A O 1
ATOM 694 N N . PRO A 1 87 ? 21.209 -8.029 6.384 1.00 68.19 87 PRO A N 1
ATOM 695 C CA . PRO A 1 87 ? 21.830 -8.913 7.379 1.00 68.19 87 PRO A CA 1
ATOM 696 C C . PRO A 1 87 ? 22.724 -8.1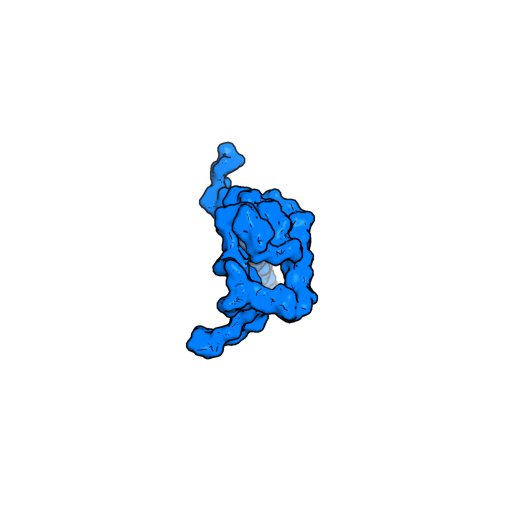91 8.388 1.00 68.19 87 PRO A C 1
ATOM 698 O O . PRO A 1 87 ? 22.846 -8.606 9.532 1.00 68.19 87 PRO A O 1
ATOM 701 N N . GLU A 1 88 ? 23.346 -7.094 7.959 1.00 72.88 88 GLU A N 1
ATOM 702 C CA . GLU A 1 88 ? 24.287 -6.306 8.758 1.00 72.88 88 GLU A CA 1
ATOM 703 C C . GLU A 1 88 ? 23.602 -5.417 9.810 1.00 72.88 88 GLU A C 1
ATOM 705 O O . GLU A 1 88 ? 24.263 -4.932 10.727 1.00 72.88 88 GLU A O 1
ATOM 710 N N . LYS A 1 89 ? 22.294 -5.154 9.672 1.00 72.69 89 LYS A N 1
ATOM 711 C CA . LYS A 1 89 ? 21.560 -4.180 10.503 1.00 72.69 89 LYS A CA 1
ATOM 712 C C . LYS A 1 89 ? 20.373 -4.778 11.255 1.00 72.69 89 LYS A C 1
ATOM 714 O O . LYS A 1 89 ? 19.899 -4.164 12.211 1.00 72.69 89 LYS A O 1
ATOM 719 N N . GLU A 1 90 ? 19.878 -5.940 10.843 1.00 72.56 90 GLU A N 1
ATOM 720 C CA . GLU A 1 90 ? 18.650 -6.520 11.385 1.00 72.56 90 GLU A CA 1
ATOM 721 C C . GLU A 1 90 ? 18.905 -7.400 12.618 1.00 72.56 90 GLU A C 1
ATOM 723 O O . GLU A 1 90 ? 19.722 -8.316 12.601 1.00 72.56 90 GLU A O 1
ATOM 728 N N . LYS A 1 91 ? 18.164 -7.136 13.706 1.00 71.56 91 LYS A N 1
ATOM 729 C CA . LYS A 1 91 ? 18.112 -7.998 14.908 1.00 71.56 91 LYS A CA 1
ATOM 730 C C . LYS A 1 91 ? 17.076 -9.125 14.784 1.00 71.56 91 LYS A C 1
ATOM 732 O O . LYS A 1 91 ? 17.160 -10.121 15.495 1.00 71.56 91 LYS A O 1
ATOM 737 N N . SER A 1 92 ? 16.106 -8.950 13.892 1.00 72.38 92 SER A N 1
ATOM 738 C CA . SER A 1 92 ? 15.072 -9.909 13.509 1.00 72.38 92 SER A CA 1
A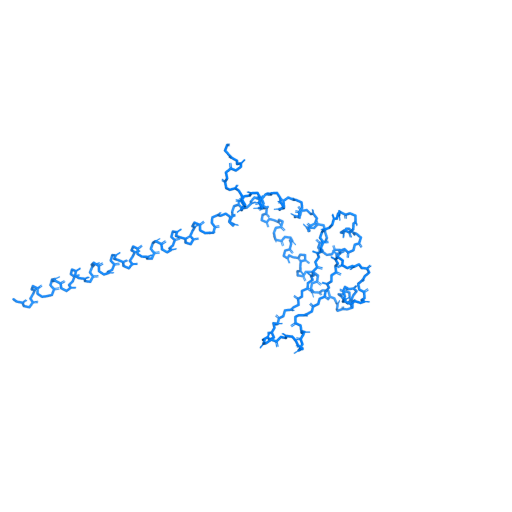TOM 739 C C . SER A 1 92 ? 14.761 -9.683 12.033 1.00 72.38 92 SER A C 1
ATOM 741 O O . SER A 1 92 ? 14.556 -8.537 11.638 1.00 72.38 92 SER A O 1
ATOM 743 N N . LEU A 1 93 ? 14.732 -10.754 11.242 1.00 66.62 93 LEU A N 1
ATOM 744 C CA . LEU A 1 93 ? 14.447 -10.678 9.810 1.00 66.62 93 LEU A CA 1
ATOM 745 C C . LEU A 1 93 ? 12.952 -10.415 9.593 1.00 66.62 93 LEU A C 1
ATOM 747 O O . LEU A 1 93 ? 12.113 -11.174 10.084 1.00 66.62 93 LEU A O 1
ATOM 751 N N . GLU A 1 94 ? 12.610 -9.368 8.846 1.00 73.00 94 GLU A N 1
ATOM 752 C CA . GLU A 1 94 ? 11.238 -9.159 8.379 1.00 73.00 94 GLU A CA 1
ATOM 753 C C . GLU A 1 94 ? 11.049 -9.864 7.032 1.00 73.00 94 GLU A C 1
ATOM 755 O O . GLU A 1 94 ? 11.679 -9.513 6.038 1.00 73.00 94 GLU A O 1
ATOM 760 N N . TRP A 1 95 ? 10.136 -10.836 6.960 1.00 83.56 95 TRP A N 1
ATOM 761 C CA . TRP A 1 95 ? 9.749 -11.435 5.680 1.00 83.56 95 TRP A CA 1
ATOM 762 C C . TRP A 1 95 ? 8.818 -10.479 4.924 1.00 83.56 95 TRP A C 1
ATOM 764 O O . TRP A 1 95 ? 7.593 -10.602 4.987 1.00 83.56 95 TRP A O 1
ATOM 774 N N . LYS A 1 96 ? 9.394 -9.477 4.250 1.00 87.50 96 LYS A N 1
ATOM 775 C CA . LYS A 1 96 ? 8.632 -8.430 3.562 1.00 87.50 96 LYS A CA 1
ATOM 776 C C . LYS A 1 96 ? 9.339 -7.927 2.309 1.00 87.50 96 LYS A C 1
ATOM 778 O O . LYS A 1 96 ? 10.414 -7.339 2.385 1.00 87.50 96 LYS A O 1
ATOM 783 N N . ASP A 1 97 ? 8.649 -8.041 1.184 1.00 91.56 97 ASP A N 1
ATOM 784 C CA . ASP A 1 97 ? 8.938 -7.273 -0.023 1.00 91.56 97 ASP A CA 1
ATOM 785 C C . ASP A 1 97 ? 8.174 -5.946 0.015 1.00 91.56 97 ASP A C 1
ATOM 787 O O . ASP A 1 97 ? 7.034 -5.884 0.481 1.00 91.56 97 ASP A O 1
ATOM 791 N N . TYR A 1 98 ? 8.775 -4.873 -0.497 1.00 92.38 98 TYR A N 1
ATOM 792 C CA . TYR A 1 98 ? 8.139 -3.560 -0.547 1.00 92.38 98 TYR A CA 1
ATOM 793 C C . TYR A 1 98 ? 8.504 -2.789 -1.812 1.00 92.38 98 TYR A C 1
ATOM 795 O O . TYR A 1 98 ? 9.586 -2.941 -2.376 1.00 92.38 98 TYR A O 1
ATOM 803 N N . ILE A 1 99 ? 7.608 -1.892 -2.222 1.00 93.88 99 ILE A N 1
ATOM 804 C CA . ILE A 1 99 ? 7.928 -0.804 -3.140 1.00 93.88 99 ILE A CA 1
ATOM 805 C C . ILE A 1 99 ? 7.685 0.527 -2.427 1.00 93.88 99 ILE A C 1
ATOM 807 O O . ILE A 1 99 ? 6.596 0.793 -1.928 1.00 93.88 99 ILE A O 1
ATOM 811 N N . SER A 1 100 ? 8.722 1.353 -2.350 1.00 92.50 100 SER A N 1
ATOM 812 C CA . SER A 1 100 ? 8.667 2.708 -1.816 1.00 92.50 100 SER A CA 1
ATOM 813 C C . SER A 1 100 ? 8.466 3.688 -2.964 1.00 92.50 100 SER A C 1
ATOM 815 O O . SER A 1 100 ? 9.237 3.676 -3.926 1.00 92.50 100 SER A O 1
ATOM 817 N N . MET A 1 101 ? 7.426 4.515 -2.865 1.00 92.94 101 MET A N 1
ATOM 818 C CA . MET A 1 101 ? 7.099 5.551 -3.840 1.00 92.94 101 MET A CA 1
ATOM 819 C C . MET A 1 101 ? 6.982 6.896 -3.131 1.00 92.94 101 MET A C 1
ATOM 821 O O . MET A 1 101 ? 6.189 7.047 -2.205 1.00 92.94 101 MET A O 1
ATOM 825 N N . ILE A 1 102 ? 7.785 7.866 -3.556 1.00 91.12 102 ILE A N 1
ATOM 826 C CA . ILE A 1 102 ? 7.776 9.230 -3.032 1.00 91.12 102 ILE A CA 1
ATOM 827 C C . ILE A 1 102 ? 6.991 10.092 -4.011 1.00 91.12 102 ILE A C 1
ATOM 829 O O . ILE A 1 102 ? 7.313 10.147 -5.200 1.00 91.12 102 ILE A O 1
ATOM 833 N N . TYR A 1 103 ? 5.954 10.759 -3.509 1.00 91.06 103 TYR A N 1
ATOM 834 C CA . TYR A 1 103 ? 5.212 11.744 -4.283 1.00 91.06 103 TYR A CA 1
ATOM 835 C C . TYR A 1 103 ? 5.903 13.103 -4.184 1.00 91.06 103 TYR A C 1
ATOM 837 O O . TYR A 1 103 ? 6.146 13.609 -3.089 1.00 91.06 103 TYR A O 1
ATOM 845 N N . SER A 1 104 ? 6.222 13.688 -5.335 1.00 88.38 104 SER A N 1
ATOM 846 C CA . SER A 1 104 ? 6.771 15.047 -5.430 1.00 88.38 104 SER A CA 1
ATOM 847 C C . SER A 1 104 ? 5.856 15.938 -6.261 1.00 88.38 104 SER A C 1
ATOM 849 O O . SER A 1 104 ? 5.454 17.003 -5.806 1.00 88.38 104 SER A O 1
ATOM 851 N N . ASN A 1 105 ? 5.505 15.482 -7.462 1.00 90.50 105 ASN A N 1
ATOM 852 C CA . ASN A 1 105 ? 4.498 16.073 -8.334 1.00 90.50 105 ASN A CA 1
ATOM 853 C C . ASN A 1 105 ? 3.981 15.001 -9.310 1.00 90.50 105 ASN A C 1
ATOM 855 O O . ASN A 1 105 ? 4.594 13.934 -9.446 1.00 90.50 105 ASN A O 1
ATOM 859 N N . ASP A 1 106 ? 2.880 15.307 -9.994 1.00 92.19 106 ASP A N 1
ATOM 860 C CA . ASP A 1 106 ? 2.222 14.390 -10.928 1.00 92.19 106 ASP A CA 1
ATOM 861 C C . ASP A 1 106 ? 3.127 13.963 -12.085 1.00 92.19 106 ASP A C 1
ATOM 863 O O . ASP A 1 106 ? 3.138 12.791 -12.444 1.00 92.19 106 ASP A O 1
ATOM 867 N N . GLU A 1 107 ? 3.923 14.872 -12.652 1.00 93.38 107 GLU A N 1
ATOM 868 C CA . GLU A 1 107 ? 4.804 14.573 -13.789 1.00 93.38 107 GLU A CA 1
ATOM 869 C C . GLU A 1 107 ? 5.847 13.508 -13.424 1.00 93.38 107 GLU A C 1
ATOM 871 O O . GLU A 1 107 ? 5.971 12.480 -14.097 1.00 93.38 107 GLU A O 1
ATOM 876 N N . GLN A 1 108 ? 6.540 13.709 -12.303 1.00 92.94 108 GLN A N 1
ATOM 877 C CA . GLN A 1 108 ? 7.542 12.780 -11.788 1.00 92.94 108 GLN A CA 1
ATOM 878 C C . GLN A 1 108 ? 6.921 11.420 -11.454 1.00 92.94 108 GLN A C 1
ATOM 880 O O . GLN A 1 108 ? 7.476 10.376 -11.810 1.00 92.94 108 GLN A O 1
ATOM 885 N N . ALA A 1 109 ? 5.747 11.414 -10.822 1.00 92.75 109 ALA A N 1
ATOM 886 C CA . ALA A 1 109 ? 5.013 10.190 -10.528 1.00 92.75 109 ALA A CA 1
ATOM 887 C C . ALA A 1 109 ? 4.594 9.454 -11.814 1.00 92.75 109 ALA A C 1
ATOM 889 O O . ALA A 1 109 ? 4.858 8.261 -11.962 1.00 92.75 109 ALA A O 1
ATOM 890 N N . LEU A 1 110 ? 4.016 10.158 -12.790 1.00 93.94 110 LEU A N 1
ATOM 891 C CA . LEU A 1 110 ? 3.589 9.583 -14.067 1.00 93.94 110 LEU A CA 1
ATOM 892 C C . LEU A 1 110 ? 4.749 8.968 -14.855 1.00 93.94 110 LEU A C 1
ATOM 894 O O . LEU A 1 110 ? 4.552 7.938 -15.520 1.00 93.94 110 LEU A O 1
ATOM 898 N N . GLN A 1 111 ? 5.926 9.590 -14.776 1.00 94.38 111 GLN A N 1
ATOM 899 C CA . GLN A 1 111 ? 7.138 9.164 -15.465 1.00 94.38 111 GLN A CA 1
ATOM 900 C C . GLN A 1 111 ? 7.807 7.958 -14.793 1.00 94.38 111 GLN A C 1
ATOM 902 O O . GLN A 1 111 ? 8.262 7.045 -15.487 1.00 94.38 111 GLN A O 1
ATOM 907 N N . HIS A 1 112 ? 7.882 7.938 -13.459 1.00 94.31 112 HIS A N 1
ATOM 908 C CA . HIS A 1 112 ? 8.758 7.006 -12.745 1.00 94.31 112 HIS A CA 1
ATOM 909 C C . HIS A 1 112 ? 8.038 5.919 -11.946 1.00 94.31 112 HIS A C 1
ATOM 911 O O . HIS A 1 112 ? 8.646 4.882 -11.677 1.00 94.31 112 HIS A O 1
ATOM 917 N N . TRP A 1 113 ? 6.770 6.101 -11.574 1.00 94.94 113 TRP A N 1
ATOM 918 C CA . TRP A 1 113 ? 6.033 5.080 -10.828 1.00 94.94 113 TRP A CA 1
ATOM 919 C C . TRP A 1 113 ? 5.605 3.899 -11.714 1.00 94.94 113 TRP A C 1
ATOM 921 O O . TRP A 1 113 ? 5.505 4.026 -12.943 1.00 94.94 113 TRP A O 1
ATOM 931 N N . PRO A 1 114 ? 5.325 2.724 -11.119 1.00 94.88 114 PRO A N 1
ATOM 932 C CA . PRO A 1 114 ? 4.801 1.594 -11.867 1.00 94.88 114 PRO A CA 1
ATOM 933 C C . PRO A 1 114 ? 3.461 1.874 -12.518 1.00 94.88 114 PRO A C 1
ATOM 935 O O . PRO A 1 114 ? 2.517 2.331 -11.884 1.00 94.88 114 PRO A O 1
ATOM 938 N N . GLY A 1 115 ? 3.357 1.509 -13.797 1.00 93.81 115 GLY A N 1
ATOM 939 C CA . GLY A 1 115 ? 2.116 1.644 -14.557 1.00 93.81 115 GLY A CA 1
ATOM 940 C C . GLY A 1 115 ? 0.942 0.883 -13.940 1.00 93.81 115 GLY A C 1
ATOM 941 O O . GLY A 1 115 ? -0.193 1.278 -14.154 1.00 93.81 115 GLY A O 1
ATOM 942 N N . GLN A 1 116 ? 1.221 -0.163 -13.155 1.00 93.56 116 GLN A N 1
ATOM 943 C CA . GLN A 1 116 ? 0.222 -0.977 -12.461 1.00 93.56 116 GLN A CA 1
ATOM 944 C C . GLN A 1 116 ? -0.512 -0.216 -11.355 1.00 93.56 116 GLN A C 1
ATOM 946 O O . GLN A 1 116 ? -1.635 -0.579 -11.050 1.00 93.56 116 GLN A O 1
ATOM 951 N N . CYS A 1 117 ? 0.113 0.799 -10.751 1.00 91.62 117 CYS A N 1
ATOM 952 C CA . CYS A 1 117 ? -0.445 1.485 -9.584 1.00 91.62 117 CYS A CA 1
ATOM 953 C C . CYS A 1 117 ? -0.435 3.010 -9.675 1.00 91.62 117 CYS A C 1
ATOM 955 O O . CYS A 1 117 ? -1.064 3.667 -8.851 1.00 91.62 117 CYS A O 1
ATOM 957 N N . LYS A 1 118 ? 0.255 3.602 -10.658 1.00 92.50 118 LYS A N 1
ATOM 958 C CA . LYS A 1 118 ? 0.477 5.051 -10.676 1.00 92.50 118 LYS A CA 1
ATOM 959 C C . LYS A 1 118 ? -0.804 5.881 -10.740 1.00 92.50 118 LYS A C 1
ATOM 961 O O . LYS A 1 118 ? -0.851 6.918 -10.098 1.00 92.50 118 LYS A O 1
ATOM 966 N N . TYR A 1 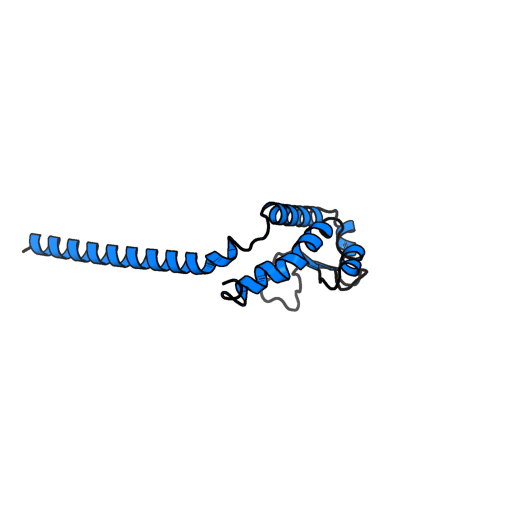119 ? -1.821 5.446 -11.485 1.00 92.00 119 TYR A N 1
ATOM 967 C CA . TYR A 1 119 ? -3.061 6.214 -11.635 1.00 92.00 119 TYR A CA 1
ATOM 968 C C . TYR A 1 119 ? -3.901 6.178 -10.359 1.00 92.00 119 TYR A C 1
ATOM 970 O O . TYR A 1 119 ? -4.280 7.233 -9.861 1.00 92.00 119 TYR A O 1
ATOM 978 N N . ASP A 1 120 ? -4.087 4.994 -9.777 1.00 90.94 120 ASP A N 1
ATOM 979 C CA . ASP A 1 120 ? -4.815 4.831 -8.514 1.00 90.94 120 ASP A CA 1
ATOM 980 C C . ASP A 1 120 ? -4.128 5.596 -7.377 1.00 90.94 120 ASP A C 1
ATOM 982 O O . ASP A 1 120 ? -4.778 6.284 -6.592 1.00 90.94 120 ASP A O 1
ATOM 986 N N . LEU A 1 121 ? -2.792 5.555 -7.326 1.00 89.38 121 LEU A N 1
ATOM 987 C CA . LEU A 1 121 ? -2.015 6.310 -6.343 1.00 89.38 121 LEU A CA 1
ATOM 988 C C . LEU A 1 121 ? -2.097 7.822 -6.567 1.00 89.38 121 LEU A C 1
ATOM 990 O O . LEU A 1 121 ? -2.198 8.565 -5.596 1.00 89.38 121 LEU A O 1
ATOM 994 N N . LEU A 1 122 ? -2.077 8.293 -7.815 1.00 90.75 122 LEU A N 1
ATOM 995 C CA . LEU A 1 122 ? -2.256 9.714 -8.128 1.00 90.75 122 LEU A CA 1
ATOM 996 C C . LEU A 1 122 ? -3.665 10.208 -7.813 1.00 90.75 122 LEU A C 1
ATOM 998 O O . LEU A 1 122 ? -3.829 11.363 -7.437 1.00 90.75 122 LEU A O 1
ATOM 1002 N N . TYR A 1 123 ? -4.671 9.344 -7.913 1.00 87.06 123 TYR A N 1
ATOM 1003 C CA . TYR A 1 123 ? -6.020 9.672 -7.474 1.00 87.06 123 TYR A CA 1
ATOM 1004 C C . TYR A 1 123 ? -6.147 9.648 -5.942 1.00 87.06 123 TYR A C 1
ATOM 1006 O O . TYR A 1 123 ? -6.917 10.415 -5.377 1.00 87.06 123 TYR A O 1
ATOM 1014 N N . TYR A 1 124 ? -5.363 8.817 -5.249 1.00 85.38 124 TYR A N 1
ATOM 1015 C CA . TYR A 1 124 ? -5.388 8.704 -3.790 1.00 85.38 124 TYR A CA 1
ATOM 1016 C C . TYR A 1 124 ? -4.580 9.782 -3.056 1.00 85.38 124 TYR A C 1
ATOM 1018 O O . TYR A 1 124 ? -5.046 10.328 -2.056 1.00 85.38 124 TYR A O 1
ATOM 1026 N N . VAL A 1 125 ? -3.359 10.092 -3.500 1.00 80.69 125 VAL A N 1
ATOM 1027 C CA . VAL A 1 125 ? -2.399 10.908 -2.733 1.00 80.69 125 VAL A CA 1
ATOM 1028 C C . VAL A 1 125 ? -2.876 12.351 -2.499 1.00 80.69 125 VAL A C 1
ATOM 1030 O O . VAL A 1 125 ? -2.844 12.788 -1.347 1.00 80.69 125 VAL A O 1
ATOM 1033 N N . PRO A 1 126 ? -3.352 13.105 -3.509 1.00 72.69 126 PRO A N 1
ATOM 1034 C CA . PRO A 1 126 ? -3.818 14.470 -3.291 1.00 72.69 126 PRO A CA 1
ATOM 1035 C C . PRO A 1 126 ? -5.051 14.536 -2.371 1.00 72.69 126 PRO A C 1
ATOM 1037 O O . PRO A 1 126 ? -4.988 15.275 -1.392 1.00 72.69 126 PRO A O 1
ATOM 1040 N N . PRO A 1 127 ? -6.131 13.750 -2.574 1.00 62.28 127 PRO A N 1
ATOM 1041 C CA . PRO A 1 127 ? -7.290 13.771 -1.681 1.00 62.28 127 PRO A CA 1
ATOM 1042 C C . PRO A 1 127 ? -7.003 13.235 -0.278 1.00 62.28 127 PRO A C 1
ATOM 1044 O O . PRO A 1 127 ? -7.487 13.817 0.689 1.00 62.28 127 PRO A O 1
ATOM 1047 N N . SER A 1 128 ? -6.206 12.167 -0.135 1.00 60.72 128 SER A N 1
ATOM 1048 C CA . SER A 1 128 ? -5.881 11.602 1.186 1.00 60.72 128 SER A CA 1
ATOM 1049 C C . SER A 1 128 ? -5.067 12.568 2.046 1.00 60.72 128 SER A C 1
ATOM 1051 O O . SER A 1 128 ? -5.290 12.631 3.256 1.00 60.72 128 SER A O 1
ATOM 1053 N N . LYS A 1 129 ? -4.185 13.371 1.430 1.00 63.12 129 LYS A N 1
ATOM 1054 C CA . LYS A 1 129 ? -3.399 14.388 2.134 1.00 63.12 129 LYS A CA 1
ATOM 1055 C C . LYS A 1 129 ? -4.270 15.426 2.842 1.00 63.12 129 LYS A C 1
ATOM 1057 O O . LYS A 1 129 ? -3.859 15.898 3.885 1.00 63.12 129 LYS A O 1
ATOM 1062 N N . TYR A 1 130 ? -5.435 15.769 2.304 1.00 59.97 130 TYR A N 1
ATOM 1063 C CA . TYR A 1 130 ? -6.335 16.739 2.935 1.00 59.97 130 TYR A CA 1
ATOM 1064 C C . TYR A 1 130 ? -7.426 16.023 3.739 1.00 59.97 130 TYR A C 1
ATOM 1066 O O . TYR A 1 130 ? -7.590 16.242 4.927 1.00 59.97 130 TYR A O 1
ATOM 1074 N N . GLN A 1 131 ? -8.115 15.041 3.158 1.00 63.12 131 GLN A N 1
ATOM 1075 C CA . GLN A 1 131 ? -9.276 14.421 3.806 1.00 63.12 131 GLN A CA 1
ATOM 1076 C C . GLN A 1 131 ? -8.942 13.566 5.031 1.00 63.12 131 GLN A C 1
ATOM 1078 O O . GLN A 1 131 ? -9.762 13.505 5.949 1.00 63.12 131 GLN A O 1
ATOM 1083 N N . ILE A 1 132 ? -7.790 12.886 5.028 1.00 64.69 132 ILE A N 1
ATOM 1084 C CA . ILE A 1 132 ? -7.375 12.017 6.135 1.00 64.69 132 ILE A CA 1
ATOM 1085 C C . ILE A 1 132 ? -6.543 12.814 7.138 1.0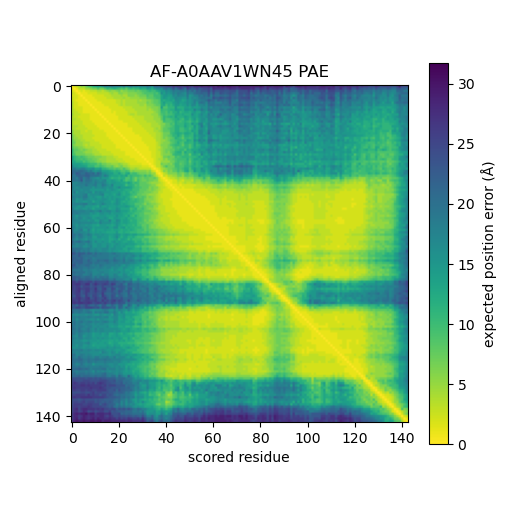0 64.69 132 ILE A C 1
ATOM 1087 O O . ILE A 1 132 ? -6.836 12.770 8.328 1.00 64.69 132 ILE A O 1
ATOM 1091 N N . PHE A 1 133 ? -5.529 13.561 6.686 1.00 61.84 133 PHE A N 1
ATOM 1092 C CA . PHE A 1 133 ? -4.678 14.304 7.622 1.00 61.84 133 PHE A CA 1
ATOM 1093 C C . PHE A 1 133 ? -5.415 15.456 8.301 1.00 61.84 133 PHE A C 1
ATOM 1095 O O . PHE A 1 133 ? -5.206 15.624 9.497 1.00 61.84 133 PHE A O 1
ATOM 1102 N N . ASP A 1 134 ? -6.298 16.193 7.615 1.00 62.78 134 ASP A N 1
ATOM 1103 C CA . ASP A 1 134 ? -7.031 17.287 8.269 1.00 62.78 134 ASP A CA 1
ATOM 1104 C C . ASP A 1 134 ? -7.957 16.731 9.362 1.00 62.78 134 ASP A C 1
ATOM 1106 O O . ASP A 1 134 ? -8.021 17.290 10.450 1.00 62.78 134 ASP A O 1
ATOM 1110 N N . ARG A 1 135 ? -8.585 15.564 9.138 1.00 63.31 135 ARG A N 1
ATOM 1111 C CA . ARG A 1 135 ? -9.419 14.898 10.157 1.00 63.31 135 ARG A CA 1
ATOM 1112 C C . ARG A 1 135 ? -8.625 14.312 11.322 1.00 63.31 135 ARG A C 1
ATOM 1114 O O . ARG A 1 135 ? -9.124 14.312 12.440 1.00 63.31 135 ARG A O 1
ATOM 1121 N N . LEU A 1 136 ? -7.429 13.780 11.065 1.00 64.25 136 LEU A N 1
ATOM 1122 C CA . LEU A 1 136 ? -6.602 13.150 12.101 1.00 64.25 136 LEU A CA 1
ATOM 1123 C C . LEU A 1 136 ? -5.780 14.159 12.916 1.00 64.25 136 LEU A C 1
ATOM 1125 O O . LEU A 1 136 ? -5.441 13.868 14.061 1.00 64.25 136 LEU A O 1
ATOM 1129 N N . ILE A 1 137 ? -5.418 15.308 12.335 1.00 62.44 137 ILE A N 1
ATOM 1130 C CA . ILE A 1 137 ? -4.576 16.326 12.985 1.00 62.44 137 ILE A CA 1
ATOM 1131 C C . ILE A 1 137 ? -5.416 17.441 13.617 1.00 62.44 137 ILE A C 1
ATOM 1133 O O . ILE A 1 137 ? -4.987 17.986 14.635 1.00 62.44 137 ILE A O 1
ATOM 1137 N N . ASP A 1 138 ? -6.607 17.748 13.092 1.00 54.84 138 ASP A N 1
ATOM 1138 C CA . ASP A 1 138 ? -7.491 18.748 13.692 1.00 54.84 138 ASP A CA 1
ATOM 1139 C C . ASP A 1 138 ? -8.972 18.309 13.688 1.00 54.84 138 ASP A C 1
ATOM 1141 O O . ASP A 1 138 ? -9.703 18.526 12.715 1.00 54.84 138 ASP A O 1
ATOM 1145 N N . PRO A 1 139 ? -9.465 17.712 14.790 1.00 56.78 139 PRO A N 1
ATOM 1146 C CA . PRO A 1 139 ? -10.850 17.251 14.885 1.00 56.78 139 PRO A CA 1
ATOM 1147 C C . PRO A 1 139 ? -11.898 18.385 14.870 1.00 56.78 139 PRO A C 1
ATOM 1149 O O . PRO A 1 139 ? -13.092 18.089 14.928 1.00 56.78 139 PRO A O 1
ATOM 1152 N N . TYR A 1 140 ? -11.493 19.662 14.782 1.00 53.03 140 TYR A N 1
ATOM 1153 C CA . TYR A 1 140 ? -12.387 20.826 14.868 1.00 53.03 140 TYR A CA 1
ATOM 1154 C C . TYR A 1 140 ? -12.510 21.671 13.583 1.00 53.03 140 TYR A C 1
ATOM 1156 O O . TYR A 1 140 ? -13.219 22.674 13.599 1.00 53.03 140 TYR A O 1
ATOM 1164 N N . ILE A 1 141 ? -11.895 21.296 12.453 1.00 50.69 141 ILE A N 1
ATOM 1165 C CA . ILE A 1 141 ? -11.894 22.152 11.240 1.00 50.69 141 ILE A CA 1
ATOM 1166 C C . ILE A 1 141 ? -13.212 22.136 10.427 1.00 50.69 141 ILE A C 1
ATOM 1168 O O . ILE A 1 141 ? -13.369 22.922 9.495 1.00 50.69 141 ILE A O 1
ATOM 1172 N N . LEU A 1 142 ? -14.214 21.321 10.777 1.00 47.16 142 LEU A N 1
ATOM 1173 C CA . LEU A 1 142 ? -15.491 21.259 10.036 1.00 47.16 142 LEU A CA 1
ATOM 1174 C C . LEU A 1 142 ? -16.750 21.450 10.905 1.00 47.16 142 LEU A C 1
ATOM 1176 O O . LEU A 1 142 ? -17.744 20.747 10.712 1.00 47.16 142 LEU A O 1
ATOM 1180 N N . THR A 1 143 ? -16.732 22.423 11.820 1.00 41.34 143 THR A N 1
ATOM 1181 C CA . THR A 1 143 ? -17.954 23.015 12.412 1.00 41.34 143 THR A CA 1
ATOM 1182 C C . THR A 1 143 ? -18.118 24.470 12.025 1.00 41.34 143 THR A C 1
ATOM 1184 O O . THR A 1 143 ? -17.109 25.201 12.134 1.00 41.34 143 THR A O 1
#

Foldseek 3Di:
DVVVVVVVVVVVVVVVVVVVVVVVVVVVVVVCVVCVLVVPLPDDPVLVVLQVQLVVVLVPDDVVVLVCQDVPNQPDPQWHWDAQDDPPPDPDGDGDTDIHGHDDDLVCLVPRPDPSRSVSCVVCPVCCVCSNCCCVVPVPPPD